Protein AF-A0A7I8EXB6-F1 (afdb_monomer_lite)

Secondary structure (DSSP, 8-state):
-----TT-EEEEEEEE-TTSSEEEEEEEEESSSSS-EEEEEEEEE---

Foldseek 3Di:
DDDPDQQWDKDKDWDQDPVRFKIWIWMWTGRHNPDTDTDDIDMDGDDD

Radius of gyration: 13.99 Å; chains: 1; bounding box: 33×17×39 Å

Structure (mmCIF, N/CA/C/O backbone):
data_AF-A0A7I8EXB6-F1
#
_entry.id   AF-A0A7I8EXB6-F1
#
loop_
_atom_site.group_PDB
_atom_site.id
_atom_site.type_symbol
_atom_site.label_atom_id
_atom_site.label_alt_id
_atom_site.label_comp_id
_atom_site.label_asym_id
_atom_site.label_entity_id
_atom_site.label_seq_id
_atom_site.pdbx_PDB_ins_code
_atom_site.Cartn_x
_atom_site.Cartn_y
_atom_site.Cartn_z
_atom_site.occupancy
_atom_site.B_iso_or_equiv
_atom_site.auth_seq_id
_atom_site.auth_comp_id
_atom_site.auth_asym_id
_atom_site.auth_atom_id
_atom_site.pdbx_PDB_model_num
ATOM 1 N N . MET A 1 1 ? -10.130 -10.109 -22.590 1.00 53.41 1 MET A N 1
ATOM 2 C CA . MET A 1 1 ? -8.824 -9.464 -22.829 1.00 53.41 1 MET A CA 1
ATOM 3 C C . MET A 1 1 ? -8.170 -9.250 -21.473 1.00 53.41 1 MET A C 1
ATOM 5 O O . MET A 1 1 ? -8.569 -8.342 -20.759 1.00 53.41 1 MET A O 1
ATOM 9 N N . TRP A 1 2 ? -7.278 -10.148 -21.061 1.00 62.38 2 TRP A N 1
ATOM 10 C CA . TRP A 1 2 ? -6.458 -9.946 -19.863 1.00 62.38 2 TRP A CA 1
ATOM 11 C C . TRP A 1 2 ? -5.268 -9.065 -20.249 1.00 62.38 2 TRP A C 1
ATOM 13 O O . T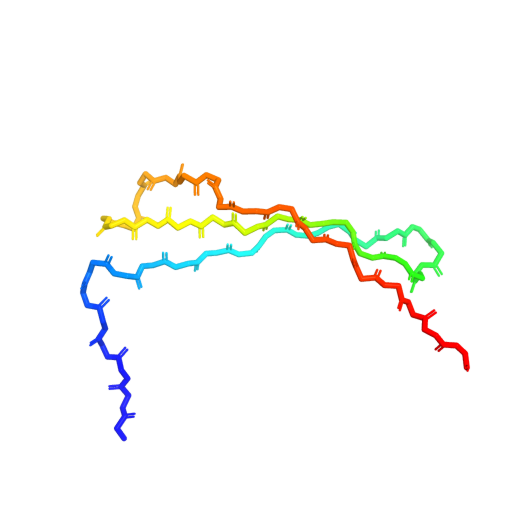RP A 1 2 ? -4.727 -9.228 -21.342 1.00 62.38 2 TRP A O 1
ATOM 23 N N . ARG A 1 3 ? -4.909 -8.085 -19.416 1.00 61.28 3 ARG A N 1
ATOM 24 C CA . ARG A 1 3 ? -3.838 -7.138 -19.740 1.00 61.28 3 ARG A CA 1
ATOM 25 C C . ARG A 1 3 ? -2.522 -7.677 -19.194 1.00 61.28 3 ARG A C 1
ATOM 27 O O . ARG A 1 3 ? -2.142 -7.357 -18.074 1.00 61.28 3 ARG A O 1
ATOM 34 N N . GLU A 1 4 ? -1.839 -8.492 -19.991 1.00 67.56 4 GLU A N 1
ATOM 35 C CA . GLU A 1 4 ? -0.397 -8.637 -19.817 1.00 67.56 4 GLU A CA 1
ATOM 36 C C . GLU A 1 4 ? 0.219 -7.264 -20.100 1.00 67.56 4 GLU A C 1
ATOM 38 O O . GLU A 1 4 ? 0.129 -6.748 -21.215 1.00 67.56 4 GLU A O 1
ATOM 43 N N . ALA A 1 5 ? 0.765 -6.628 -19.065 1.00 75.31 5 ALA A N 1
ATOM 44 C CA . ALA A 1 5 ? 1.464 -5.353 -19.162 1.00 75.31 5 ALA A CA 1
ATOM 45 C C . ALA A 1 5 ? 2.913 -5.560 -18.695 1.00 75.31 5 ALA A C 1
ATOM 47 O O . ALA A 1 5 ? 3.241 -5.235 -17.551 1.00 75.31 5 ALA A O 1
ATOM 48 N N . PRO A 1 6 ? 3.775 -6.152 -19.546 1.00 80.81 6 PRO A N 1
ATOM 49 C CA . PRO A 1 6 ? 5.186 -6.317 -19.226 1.00 80.81 6 PRO A CA 1
ATOM 50 C C . PRO A 1 6 ? 5.797 -4.966 -18.856 1.00 80.81 6 PRO A C 1
ATOM 52 O O . PRO A 1 6 ? 5.536 -3.963 -19.520 1.00 80.81 6 PRO A O 1
ATOM 55 N N . GLY A 1 7 ? 6.589 -4.927 -17.788 1.00 87.62 7 GLY A N 1
ATOM 56 C CA . GLY A 1 7 ? 7.152 -3.673 -17.288 1.00 87.62 7 GLY A CA 1
ATOM 57 C C . GLY A 1 7 ? 6.263 -2.908 -16.307 1.00 87.62 7 GLY A C 1
ATOM 58 O O . GLY A 1 7 ? 6.672 -1.852 -15.834 1.00 87.62 7 GLY A O 1
ATOM 59 N N . PHE A 1 8 ? 5.057 -3.398 -16.004 1.00 89.38 8 PHE A N 1
ATOM 60 C CA . PHE A 1 8 ? 4.113 -2.702 -15.133 1.00 89.38 8 PHE A CA 1
ATOM 61 C C . PHE A 1 8 ? 3.571 -3.627 -14.043 1.00 89.38 8 PHE A C 1
ATOM 63 O O . PHE A 1 8 ? 2.505 -4.232 -14.174 1.00 89.38 8 PHE A O 1
ATOM 70 N N . TRP A 1 9 ? 4.316 -3.708 -12.944 1.00 93.50 9 TRP A N 1
ATOM 71 C CA . TRP A 1 9 ? 3.917 -4.407 -11.730 1.00 93.50 9 TRP A CA 1
ATOM 72 C C . TRP A 1 9 ? 3.565 -3.390 -10.651 1.00 93.50 9 TRP A C 1
ATOM 74 O O . TRP A 1 9 ? 4.261 -2.389 -10.485 1.00 93.50 9 TRP A O 1
ATOM 84 N N . GLN A 1 10 ? 2.504 -3.659 -9.897 1.00 95.00 10 GLN A N 1
ATOM 85 C CA . GLN A 1 10 ? 2.116 -2.863 -8.738 1.00 95.00 10 GLN A CA 1
ATOM 86 C C . GLN A 1 10 ? 1.809 -3.794 -7.572 1.00 95.00 10 GLN A C 1
ATOM 88 O O . GLN A 1 10 ? 1.255 -4.878 -7.774 1.00 95.00 10 GLN A O 1
ATOM 93 N N . ARG A 1 11 ? 2.143 -3.364 -6.357 1.00 95.69 11 ARG A N 1
ATOM 94 C CA . ARG A 1 11 ? 1.717 -4.036 -5.131 1.00 95.69 11 ARG A CA 1
ATOM 95 C C . ARG A 1 11 ? 1.240 -3.022 -4.106 1.00 95.69 11 ARG A C 1
ATOM 97 O O . ARG A 1 11 ? 1.645 -1.863 -4.113 1.00 95.69 11 ARG A O 1
ATOM 104 N N . TYR A 1 12 ? 0.362 -3.506 -3.246 1.00 97.44 12 TYR A N 1
ATOM 105 C CA . TYR A 1 12 ? -0.240 -2.763 -2.157 1.00 97.44 12 TYR A CA 1
ATOM 106 C C . TYR A 1 12 ? 0.058 -3.497 -0.857 1.00 97.44 12 TYR A C 1
ATOM 108 O O . TYR A 1 12 ? -0.203 -4.700 -0.762 1.00 97.44 12 TYR A O 1
ATOM 116 N N . GLU A 1 13 ? 0.547 -2.772 0.143 1.00 98.12 13 GLU A N 1
ATOM 117 C CA . GLU A 1 13 ? 0.692 -3.281 1.502 1.00 98.12 13 GLU A CA 1
ATOM 118 C C . GLU A 1 13 ? -0.006 -2.334 2.474 1.00 98.12 13 GLU A C 1
ATOM 120 O O . GLU A 1 13 ? 0.265 -1.131 2.510 1.00 98.12 13 GLU A O 1
ATOM 125 N N . GLY A 1 14 ? -0.931 -2.886 3.258 1.00 98.00 14 GLY A N 1
ATOM 126 C CA . GLY A 1 14 ? -1.759 -2.123 4.178 1.00 98.00 14 GLY A CA 1
ATOM 127 C C . GLY A 1 14 ? -1.917 -2.805 5.525 1.00 98.00 14 GLY A C 1
ATOM 128 O O . GLY A 1 14 ? -2.045 -4.024 5.616 1.00 98.00 14 GLY A O 1
ATOM 129 N N . THR A 1 15 ? -1.956 -1.989 6.575 1.00 98.69 15 THR A N 1
ATOM 130 C CA . THR A 1 15 ? -2.255 -2.416 7.942 1.00 98.69 15 THR A CA 1
ATOM 131 C C . THR A 1 15 ? -3.626 -1.895 8.346 1.00 98.69 15 THR A C 1
ATOM 133 O O . THR A 1 15 ? -3.876 -0.688 8.327 1.00 98.69 15 THR A O 1
ATOM 136 N N . VAL A 1 16 ? -4.512 -2.810 8.739 1.00 98.50 16 VAL A N 1
ATOM 137 C CA . VAL A 1 16 ? -5.817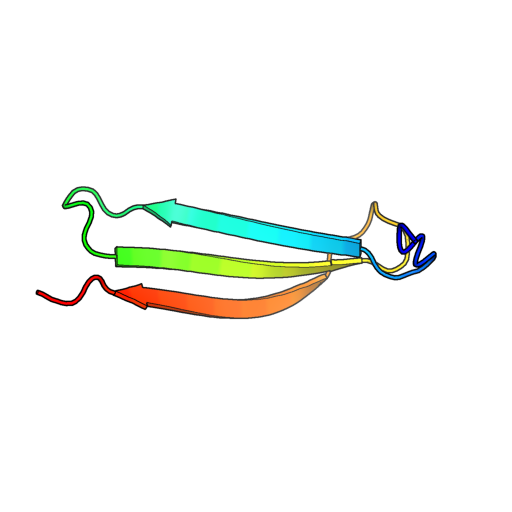 -2.462 9.312 1.00 98.50 16 VAL A CA 1
ATOM 138 C C . VAL A 1 16 ? -5.627 -2.076 10.777 1.00 98.50 16 VAL A C 1
ATOM 140 O O . VAL A 1 16 ? -4.987 -2.800 11.544 1.00 98.50 16 VAL A O 1
ATOM 143 N N . SER A 1 17 ? -6.179 -0.933 11.178 1.00 98.31 17 SER A N 1
ATOM 144 C CA . SER A 1 17 ? -6.155 -0.484 12.567 1.00 98.31 17 SER A CA 1
ATOM 145 C C . SER A 1 17 ? -6.921 -1.449 13.477 1.00 98.31 17 SER A C 1
ATOM 147 O O . SER A 1 17 ? -7.857 -2.130 13.060 1.00 98.31 17 SER A O 1
ATOM 149 N N . LYS A 1 18 ? -6.559 -1.486 14.765 1.00 98.50 18 LYS A N 1
ATOM 150 C CA . LYS A 1 18 ? -7.188 -2.389 15.749 1.00 98.50 18 LYS A CA 1
ATOM 151 C C . LYS A 1 18 ? -8.703 -2.201 15.878 1.00 98.50 18 LYS A C 1
ATOM 153 O O . LYS A 1 18 ? -9.405 -3.150 16.198 1.00 98.50 18 LYS A O 1
ATOM 158 N N . ASP A 1 19 ? -9.195 -0.985 15.660 1.00 97.56 19 ASP A N 1
ATOM 159 C CA . ASP A 1 19 ? -10.622 -0.654 15.706 1.00 97.56 19 ASP A CA 1
ATOM 160 C C . ASP A 1 19 ? -11.350 -0.903 14.372 1.00 97.56 19 ASP A C 1
ATOM 162 O O . ASP A 1 19 ? -12.560 -0.692 14.285 1.00 97.56 19 ASP A O 1
ATOM 166 N N . GLY A 1 20 ? -10.631 -1.343 13.333 1.00 97.62 20 GLY A N 1
ATOM 167 C CA . GLY A 1 20 ? -11.176 -1.640 12.011 1.00 97.62 20 GLY A CA 1
ATOM 168 C C . GLY A 1 20 ? -11.693 -0.419 11.247 1.00 97.62 20 GLY A C 1
ATOM 169 O O . GLY A 1 20 ? -12.485 -0.582 10.315 1.00 97.62 20 GLY A O 1
ATOM 170 N N . LYS A 1 21 ? -11.306 0.800 11.646 1.00 98.31 21 LYS A N 1
ATOM 171 C CA . LYS A 1 21 ? -11.796 2.050 11.038 1.00 98.31 21 LYS A CA 1
ATOM 172 C C . LYS A 1 21 ? -10.848 2.659 10.020 1.00 98.31 21 LYS A C 1
ATOM 174 O O . LYS A 1 21 ? -11.310 3.408 9.161 1.00 98.31 21 LYS A O 1
ATOM 179 N N . THR A 1 22 ? -9.566 2.326 10.096 1.00 98.44 22 THR A N 1
ATOM 180 C CA . THR A 1 22 ? -8.529 2.919 9.259 1.00 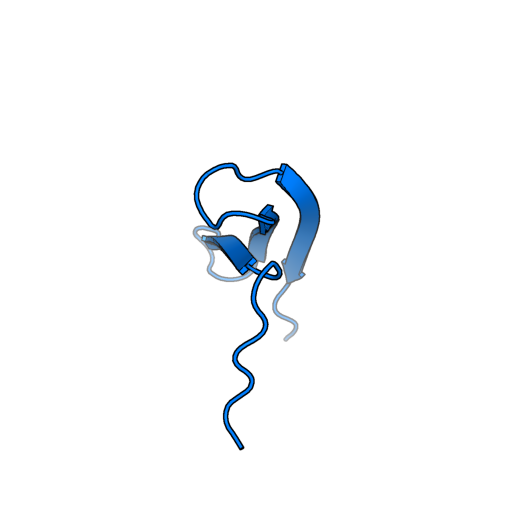98.44 22 THR A CA 1
ATOM 181 C C . THR A 1 22 ? -7.678 1.832 8.627 1.00 98.44 22 THR A C 1
ATOM 183 O O . THR A 1 22 ? -7.372 0.818 9.255 1.00 98.44 22 THR A O 1
ATOM 186 N N . ILE A 1 23 ? -7.265 2.055 7.384 1.00 98.62 23 ILE A N 1
ATOM 187 C CA . ILE A 1 23 ? -6.191 1.291 6.756 1.00 98.62 23 ILE A CA 1
ATOM 188 C C . ILE A 1 23 ? -5.099 2.277 6.372 1.00 98.62 23 ILE A C 1
ATOM 190 O O . ILE A 1 23 ? -5.336 3.163 5.550 1.00 98.62 23 ILE A O 1
ATOM 194 N N . THR A 1 24 ? -3.921 2.120 6.968 1.00 98.69 24 THR A N 1
ATOM 195 C CA . THR A 1 24 ? -2.713 2.845 6.563 1.00 98.69 24 THR A CA 1
ATOM 196 C C . THR A 1 24 ? -1.924 1.943 5.640 1.00 98.69 24 THR A C 1
ATOM 198 O O . THR A 1 24 ? -1.656 0.790 5.984 1.00 98.69 24 THR A O 1
ATOM 201 N N . ALA A 1 25 ? -1.594 2.443 4.459 1.00 98.50 25 ALA A N 1
ATOM 202 C CA . ALA A 1 25 ? -0.986 1.639 3.422 1.00 98.50 25 ALA A CA 1
ATOM 203 C C . ALA A 1 25 ? -0.100 2.468 2.500 1.00 98.50 25 ALA A C 1
ATOM 205 O O . ALA A 1 25 ? -0.135 3.697 2.518 1.00 98.50 25 ALA A O 1
ATOM 206 N N . HIS A 1 26 ? 0.641 1.767 1.655 1.00 98.56 26 HIS A N 1
ATOM 207 C CA . HIS A 1 26 ? 1.415 2.359 0.581 1.00 98.56 26 HIS A CA 1
ATOM 208 C C . HIS A 1 26 ? 1.315 1.498 -0.678 1.00 98.56 26 HIS A C 1
ATOM 210 O O . HIS A 1 26 ? 1.020 0.298 -0.623 1.00 98.56 26 HIS A O 1
ATOM 216 N N . TRP A 1 27 ? 1.526 2.143 -1.819 1.00 98.31 27 TRP A N 1
ATOM 217 C CA . TRP A 1 27 ? 1.660 1.488 -3.110 1.00 98.31 27 TRP A CA 1
ATOM 218 C C . TRP A 1 27 ? 3.110 1.509 -3.559 1.00 98.31 27 TRP A C 1
ATOM 220 O O . TRP A 1 27 ? 3.820 2.501 -3.386 1.00 98.31 27 TRP A O 1
ATOM 230 N N . GLU A 1 28 ? 3.518 0.421 -4.195 1.00 98.38 28 GLU A N 1
ATOM 231 C CA . GLU A 1 28 ? 4.809 0.311 -4.855 1.00 98.38 28 GLU A CA 1
ATOM 232 C C . GLU A 1 28 ? 4.627 -0.146 -6.294 1.00 98.38 28 GLU A C 1
ATOM 234 O O . GLU A 1 28 ? 3.688 -0.878 -6.634 1.00 98.38 28 GLU A O 1
ATOM 239 N N . LYS A 1 29 ? 5.575 0.257 -7.134 1.00 96.31 29 LYS A N 1
ATOM 240 C CA . LYS A 1 29 ? 5.676 -0.167 -8.526 1.00 96.31 29 LYS A CA 1
ATOM 241 C C . LYS A 1 29 ? 6.989 -0.886 -8.778 1.00 96.31 29 LYS A C 1
ATOM 243 O O . LYS A 1 29 ? 7.977 -0.685 -8.074 1.00 96.31 29 LYS A O 1
ATOM 248 N N . SER A 1 30 ? 6.993 -1.717 -9.807 1.00 95.88 30 SER A N 1
ATOM 249 C CA . SER A 1 30 ? 8.198 -2.367 -10.294 1.00 95.88 30 SER A CA 1
ATOM 250 C C . SER A 1 30 ? 8.150 -2.522 -11.808 1.00 95.88 30 SER A C 1
ATOM 252 O O . SER A 1 30 ? 7.122 -2.894 -12.377 1.00 95.88 30 SER A O 1
ATOM 254 N N . ALA A 1 31 ? 9.281 -2.255 -12.460 1.00 94.62 31 ALA A N 1
ATOM 255 C CA . ALA A 1 31 ? 9.460 -2.535 -13.881 1.00 94.62 31 ALA A CA 1
ATOM 256 C C . ALA A 1 31 ? 9.837 -4.004 -14.138 1.00 94.62 31 ALA A C 1
ATOM 258 O O . ALA A 1 31 ? 9.536 -4.546 -15.197 1.00 94.62 31 ALA A O 1
ATOM 259 N N . ASP A 1 32 ? 10.475 -4.670 -13.174 1.00 94.00 32 ASP A N 1
ATOM 260 C CA . ASP A 1 32 ? 10.995 -6.034 -13.332 1.00 94.00 32 ASP A CA 1
ATOM 261 C C . ASP A 1 32 ? 10.284 -7.078 -12.449 1.00 94.00 32 ASP A C 1
ATOM 263 O O . ASP A 1 32 ? 10.559 -8.270 -12.560 1.00 94.00 32 ASP A O 1
ATOM 267 N N . GLY A 1 33 ? 9.354 -6.648 -11.593 1.00 93.31 33 GLY A N 1
ATOM 268 C CA . GLY A 1 33 ? 8.616 -7.495 -10.653 1.00 93.31 33 GLY A CA 1
ATOM 269 C C . GLY A 1 33 ? 9.424 -7.925 -9.420 1.00 93.31 33 GLY A C 1
ATOM 270 O O . GLY A 1 33 ? 8.914 -8.679 -8.592 1.00 93.31 33 GLY A O 1
ATOM 271 N N . SER A 1 34 ? 10.668 -7.463 -9.275 1.00 94.31 34 SER A N 1
ATOM 272 C CA . SER A 1 34 ? 11.6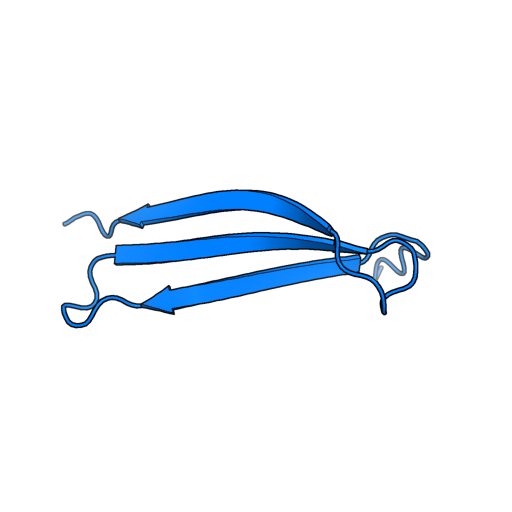02 -7.887 -8.223 1.00 94.31 34 SER A CA 1
ATOM 273 C C . SER A 1 34 ? 12.112 -6.729 -7.363 1.00 94.31 34 SER A C 1
ATOM 275 O O . SER A 1 34 ? 12.192 -6.862 -6.140 1.00 94.31 34 SER A O 1
ATOM 277 N N . LYS A 1 35 ? 12.414 -5.582 -7.977 1.00 95.88 35 LYS A N 1
ATOM 278 C CA . LYS A 1 35 ? 12.793 -4.344 -7.294 1.00 95.88 35 LYS A CA 1
ATOM 279 C C . LYS A 1 35 ? 11.579 -3.449 -7.181 1.00 95.88 35 LYS A C 1
ATOM 281 O O . LYS A 1 35 ? 10.978 -3.105 -8.195 1.00 95.88 35 LYS A O 1
ATOM 286 N N . TRP A 1 36 ? 11.237 -3.078 -5.959 1.00 96.75 36 TRP A N 1
ATOM 287 C CA . TRP A 1 36 ? 10.033 -2.319 -5.664 1.00 96.75 36 TRP A CA 1
ATOM 288 C C . TRP A 1 36 ? 10.397 -0.907 -5.236 1.00 96.75 36 TRP A C 1
ATOM 290 O O . TRP A 1 36 ? 11.281 -0.707 -4.403 1.00 96.75 36 TRP A O 1
ATOM 300 N N . GLU A 1 37 ? 9.729 0.058 -5.852 1.00 97.69 37 GLU A N 1
ATOM 301 C CA . GLU A 1 37 ? 9.890 1.478 -5.582 1.00 97.69 37 GLU A CA 1
ATOM 302 C C . GLU A 1 37 ? 8.586 2.020 -5.011 1.00 97.69 37 GLU A C 1
ATOM 304 O O . GLU A 1 37 ? 7.514 1.787 -5.578 1.00 97.69 37 GLU A O 1
ATOM 309 N N . HIS A 1 38 ? 8.685 2.758 -3.905 1.00 97.88 38 HIS A N 1
ATOM 310 C CA . HIS A 1 38 ? 7.550 3.467 -3.327 1.00 97.88 38 HIS A CA 1
ATOM 311 C C . HIS A 1 38 ? 6.969 4.456 -4.339 1.00 97.88 38 HIS A C 1
ATOM 313 O O . HIS A 1 38 ? 7.706 5.232 -4.951 1.00 97.88 38 HIS A O 1
ATOM 319 N N . ASP A 1 39 ? 5.648 4.430 -4.491 1.00 97.38 39 ASP A N 1
ATOM 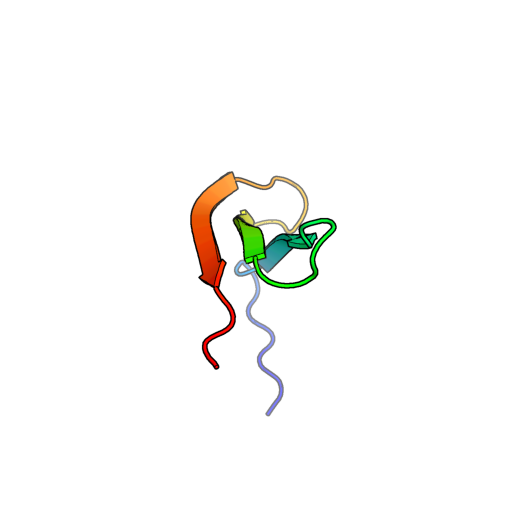320 C CA . ASP A 1 39 ? 4.925 5.341 -5.373 1.00 97.38 39 ASP A CA 1
ATOM 321 C C . ASP A 1 39 ? 4.205 6.420 -4.557 1.00 97.38 39 ASP A C 1
ATOM 323 O O . ASP A 1 39 ? 4.509 7.603 -4.696 1.00 97.38 39 ASP A O 1
ATOM 327 N N . PHE A 1 40 ? 3.288 6.020 -3.671 1.00 98.12 40 PHE A N 1
ATOM 328 C CA . PHE A 1 40 ? 2.588 6.938 -2.772 1.00 98.12 40 PHE A CA 1
ATOM 329 C C . PHE A 1 40 ? 1.991 6.230 -1.551 1.00 98.12 40 PHE A C 1
ATOM 331 O O . PHE A 1 40 ? 1.636 5.047 -1.592 1.00 98.12 40 PHE A O 1
ATOM 338 N N . ASP A 1 41 ? 1.809 6.999 -0.479 1.00 98.62 41 ASP A N 1
ATOM 339 C CA . ASP A 1 41 ? 1.047 6.601 0.702 1.00 98.62 41 ASP A CA 1
ATOM 340 C C . ASP A 1 41 ? -0.460 6.781 0.492 1.00 98.62 41 ASP A C 1
ATOM 342 O O . ASP A 1 41 ? -0.922 7.694 -0.199 1.00 98.62 41 ASP A O 1
ATOM 346 N N . VAL A 1 42 ? -1.256 5.932 1.140 1.00 98.19 42 VAL A N 1
ATOM 347 C CA . VAL A 1 42 ? -2.715 6.043 1.150 1.00 98.19 42 VAL A CA 1
ATOM 348 C C . VAL A 1 42 ? -3.282 5.708 2.525 1.00 98.19 42 VAL A C 1
ATOM 350 O O . VAL A 1 42 ? -2.892 4.743 3.181 1.00 98.19 42 VAL A O 1
ATOM 353 N N . THR A 1 43 ? -4.251 6.511 2.960 1.00 98.50 43 THR A N 1
ATOM 354 C CA . THR A 1 43 ? -5.042 6.237 4.162 1.00 98.50 43 THR A CA 1
ATOM 355 C C . THR A 1 43 ? -6.509 6.131 3.781 1.00 98.50 43 THR A C 1
ATOM 357 O O . THR A 1 43 ? -7.078 7.061 3.212 1.00 98.50 43 THR A O 1
ATOM 360 N N . TYR A 1 44 ? -7.126 5.001 4.117 1.00 98.19 44 TYR A N 1
ATOM 361 C CA . TYR A 1 44 ? -8.567 4.806 3.999 1.00 98.19 44 TYR A CA 1
ATOM 362 C C . TYR A 1 44 ? -9.211 4.942 5.370 1.00 98.19 44 TYR A C 1
ATOM 364 O O . TYR A 1 44 ? -8.743 4.325 6.325 1.00 98.19 44 TYR A O 1
ATOM 372 N N . THR A 1 45 ? -10.314 5.683 5.444 1.00 98.12 45 THR A N 1
ATOM 373 C CA . THR A 1 45 ? -11.119 5.830 6.660 1.00 98.12 45 THR A CA 1
ATOM 374 C C . THR A 1 45 ? -12.543 5.383 6.372 1.00 98.12 45 THR A C 1
ATOM 376 O O . THR A 1 45 ? -13.162 5.833 5.407 1.00 98.12 45 THR A O 1
ATOM 379 N N . ARG A 1 46 ? -13.081 4.503 7.216 1.00 97.19 46 ARG A N 1
ATOM 380 C CA . ARG A 1 46 ? -14.475 4.069 7.136 1.00 97.19 46 ARG A CA 1
ATOM 381 C C . ARG A 1 46 ? -15.396 5.199 7.599 1.00 97.19 46 ARG A C 1
ATOM 383 O O . ARG A 1 46 ? -15.299 5.646 8.740 1.00 97.19 46 ARG A O 1
ATOM 390 N N . LEU A 1 47 ? -16.295 5.632 6.720 1.00 94.50 47 LEU A N 1
ATOM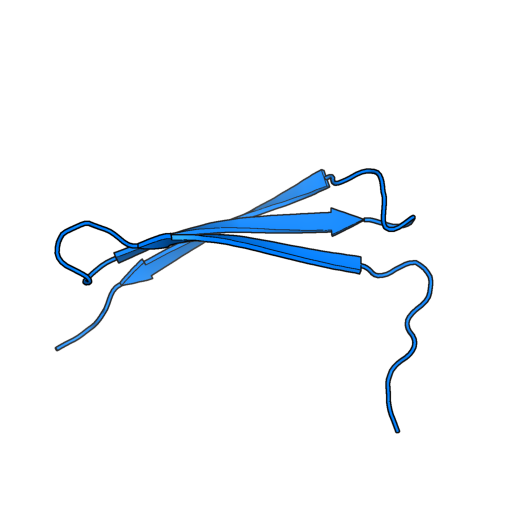 391 C CA . LEU A 1 47 ? -17.364 6.573 7.055 1.00 94.50 47 LEU A CA 1
ATOM 392 C C . LEU A 1 47 ? -18.596 5.805 7.560 1.00 94.50 47 LEU A C 1
ATOM 394 O O . LEU A 1 47 ? -18.820 4.663 7.149 1.00 94.50 47 LEU A O 1
ATOM 398 N N . ASN A 1 48 ? -19.338 6.421 8.483 1.00 81.44 48 ASN A N 1
ATOM 399 C CA . ASN A 1 48 ? -20.552 5.861 9.088 1.00 81.44 48 ASN A CA 1
ATOM 400 C C . ASN A 1 48 ? -21.799 6.226 8.288 1.00 81.44 48 ASN A C 1
ATOM 402 O O . ASN A 1 48 ? -21.836 7.367 7.777 1.00 81.44 48 ASN A O 1
#

Sequence (48 aa):
MWREAPGFWQRYEGTVSKDGKTITAHWEKSADGSKWEHDFDVTYTRLN

pLDDT: mean 92.7, std 10.78, range [53.41, 98.69]